Protein AF-X0UMU0-F1 (afdb_monomer_lite)

Structure (mmCIF, N/CA/C/O backbone):
data_AF-X0UMU0-F1
#
_entry.id   AF-X0UMU0-F1
#
loop_
_atom_site.group_PDB
_atom_site.id
_atom_site.type_symbol
_atom_site.label_atom_id
_atom_site.label_alt_id
_atom_site.label_comp_id
_atom_site.label_asym_id
_atom_site.label_entity_id
_atom_site.label_seq_id
_atom_site.pdbx_PDB_ins_code
_atom_site.Cartn_x
_atom_site.Cartn_y
_atom_site.Cartn_z
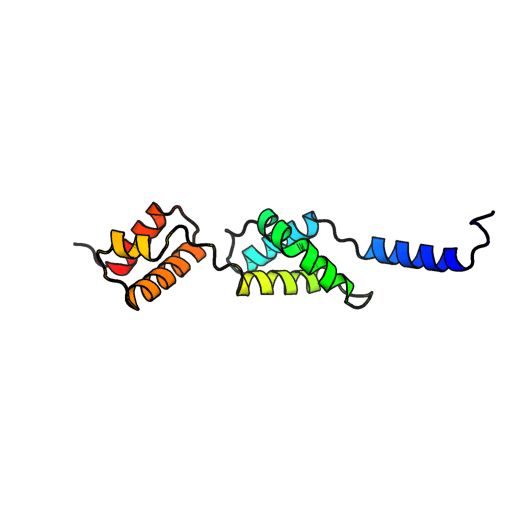_atom_site.occupancy
_atom_site.B_iso_or_equiv
_atom_site.auth_seq_id
_atom_site.auth_comp_id
_atom_site.auth_asym_id
_atom_site.auth_atom_id
_atom_site.pdbx_PDB_model_num
ATOM 1 N N . ARG A 1 1 ? 17.663 18.089 -47.324 1.00 43.50 1 ARG A N 1
ATOM 2 C CA . ARG A 1 1 ? 17.592 17.790 -45.873 1.00 43.50 1 ARG A CA 1
ATOM 3 C C . ARG A 1 1 ? 17.322 16.300 -45.750 1.00 43.50 1 ARG A C 1
ATOM 5 O O . ARG A 1 1 ? 16.166 15.915 -45.828 1.00 43.50 1 ARG A O 1
ATOM 12 N N . SER A 1 2 ? 18.374 15.483 -45.716 1.00 48.84 2 SER A N 1
ATOM 13 C CA . SER A 1 2 ? 18.225 14.033 -45.584 1.00 48.84 2 SER A CA 1
ATOM 14 C C . SER A 1 2 ? 18.553 13.650 -44.147 1.00 48.8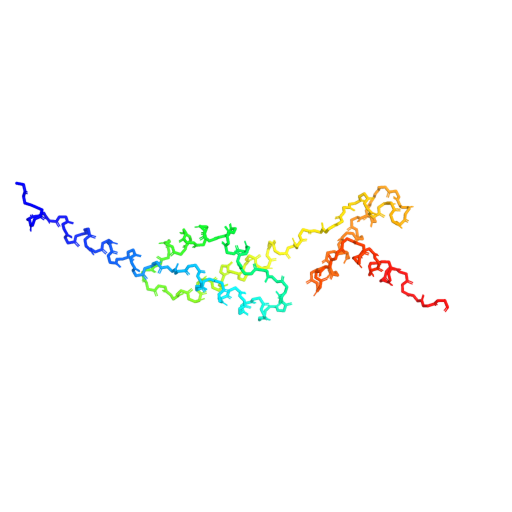4 2 SER A C 1
ATOM 16 O O . SER A 1 2 ? 19.657 13.914 -43.686 1.00 48.84 2 SER A O 1
ATOM 18 N N . ILE A 1 3 ? 17.578 13.068 -43.451 1.00 52.53 3 ILE A N 1
ATOM 19 C CA . ILE A 1 3 ? 17.726 12.490 -42.104 1.00 52.53 3 ILE A CA 1
ATOM 20 C C . ILE A 1 3 ? 18.598 11.209 -42.172 1.00 52.53 3 ILE A C 1
ATOM 22 O O . ILE A 1 3 ? 19.007 10.656 -41.158 1.00 52.53 3 ILE A O 1
ATOM 26 N N . GLU A 1 4 ? 18.924 10.735 -43.380 1.00 53.44 4 GLU A N 1
ATOM 27 C CA . GLU A 1 4 ? 19.674 9.497 -43.612 1.00 53.44 4 GLU A CA 1
ATOM 28 C C . GLU A 1 4 ? 21.182 9.601 -43.341 1.00 53.44 4 GLU A C 1
ATOM 30 O O . GLU A 1 4 ? 21.813 8.562 -43.172 1.00 53.44 4 GLU A O 1
ATOM 35 N N . GLN A 1 5 ? 21.751 10.813 -43.280 1.00 54.09 5 GLN A N 1
ATOM 36 C CA . GLN A 1 5 ? 23.195 11.055 -43.093 1.00 54.09 5 GLN A CA 1
ATOM 37 C C . GLN A 1 5 ? 23.557 11.646 -41.720 1.00 54.09 5 GLN A C 1
ATOM 39 O O . GLN A 1 5 ? 24.677 12.108 -41.524 1.00 54.09 5 GLN A O 1
ATOM 44 N N . ASP A 1 6 ? 22.616 11.672 -40.779 1.00 58.72 6 ASP A N 1
ATOM 45 C CA . ASP A 1 6 ? 22.841 12.266 -39.464 1.00 58.72 6 ASP A CA 1
ATOM 46 C C . ASP A 1 6 ? 23.599 11.274 -38.561 1.00 58.72 6 ASP A C 1
ATOM 48 O O . ASP A 1 6 ? 23.077 10.195 -38.269 1.00 58.72 6 ASP A O 1
ATOM 52 N N . GLU A 1 7 ? 24.818 11.614 -38.116 1.00 58.88 7 GLU A N 1
ATOM 53 C CA . GLU A 1 7 ? 25.599 10.827 -37.133 1.00 58.88 7 GLU A CA 1
ATOM 54 C C . GLU A 1 7 ? 24.786 10.555 -35.854 1.00 58.88 7 GLU A C 1
ATOM 56 O O . GLU A 1 7 ? 24.933 9.513 -35.211 1.00 58.88 7 GLU A O 1
ATOM 61 N N . SER A 1 8 ? 23.828 11.434 -35.553 1.00 64.94 8 SER A N 1
ATOM 62 C CA . SER A 1 8 ? 22.903 11.307 -34.430 1.00 64.94 8 SER A CA 1
ATOM 63 C C . SER A 1 8 ? 21.861 10.199 -34.632 1.00 64.94 8 SER A C 1
ATOM 65 O O . SER A 1 8 ? 21.228 9.781 -33.668 1.00 64.94 8 SER A O 1
ATOM 67 N N . ARG A 1 9 ? 21.648 9.680 -35.854 1.00 69.00 9 ARG A N 1
ATOM 68 C CA . ARG A 1 9 ? 20.652 8.624 -36.130 1.00 69.00 9 ARG A CA 1
ATOM 69 C C . ARG A 1 9 ? 20.948 7.362 -35.334 1.00 69.00 9 ARG A C 1
ATOM 71 O O . ARG A 1 9 ? 20.033 6.760 -34.778 1.00 69.00 9 ARG A O 1
ATOM 78 N N . GLU A 1 10 ? 22.207 6.940 -35.284 1.00 74.12 10 GLU A N 1
ATOM 79 C CA . GLU A 1 10 ? 22.586 5.736 -34.544 1.00 74.12 10 GLU A CA 1
ATOM 80 C C . GLU A 1 10 ? 22.459 5.923 -33.033 1.00 74.12 10 GLU A C 1
ATOM 82 O O . GLU A 1 10 ? 22.150 4.969 -32.316 1.00 74.12 10 GLU A O 1
ATOM 87 N N . GLU A 1 11 ? 22.694 7.138 -32.547 1.00 73.88 11 GLU A N 1
ATOM 88 C CA . GLU A 1 11 ? 22.547 7.509 -31.142 1.00 73.88 11 GLU A CA 1
ATOM 89 C C . GLU A 1 11 ? 21.069 7.575 -30.742 1.00 73.88 11 GLU A C 1
ATOM 91 O O . GLU A 1 11 ? 20.655 6.863 -29.830 1.00 73.88 11 GLU A O 1
ATOM 96 N N . ILE A 1 12 ? 20.237 8.254 -31.534 1.00 73.81 12 ILE A N 1
ATOM 97 C CA . ILE A 1 12 ? 18.776 8.268 -31.397 1.00 73.81 12 ILE A CA 1
ATOM 98 C C . ILE A 1 12 ? 18.243 6.829 -31.448 1.00 73.81 12 ILE A C 1
ATOM 100 O O . ILE A 1 12 ? 17.574 6.372 -30.527 1.00 73.81 12 ILE A O 1
ATOM 104 N N . CYS A 1 13 ? 18.584 6.033 -32.463 1.00 75.62 13 CYS A N 1
ATOM 105 C CA . CYS A 1 13 ? 18.128 4.643 -32.537 1.00 75.62 13 CYS A CA 1
ATOM 106 C C . CYS A 1 13 ? 18.613 3.779 -31.358 1.00 75.62 13 CYS A C 1
ATOM 108 O O . CYS A 1 13 ? 17.956 2.783 -31.040 1.00 75.62 13 CYS A O 1
ATOM 110 N N . ARG A 1 14 ? 19.753 4.096 -30.729 1.00 73.88 14 ARG A N 1
ATOM 111 C CA . ARG A 1 14 ? 20.214 3.434 -29.498 1.00 73.88 14 ARG A CA 1
ATOM 112 C C . ARG A 1 14 ? 19.380 3.861 -28.295 1.00 73.88 14 ARG A C 1
ATOM 114 O O . ARG A 1 14 ? 18.895 2.983 -27.589 1.00 73.88 14 ARG A O 1
ATOM 121 N N . GLU A 1 15 ? 19.135 5.154 -28.113 1.00 74.56 15 GLU A N 1
ATOM 122 C CA . GLU A 1 15 ? 18.273 5.678 -27.047 1.00 74.56 15 GLU A CA 1
ATOM 123 C C . GLU A 1 15 ? 16.842 5.136 -27.135 1.00 74.56 15 GLU A C 1
ATOM 125 O O . GLU A 1 15 ? 16.272 4.706 -26.135 1.00 74.56 15 GLU A O 1
ATOM 130 N N . TRP A 1 16 ? 16.262 5.087 -28.335 1.00 75.69 16 TRP A N 1
ATOM 131 C CA . TRP A 1 16 ? 14.916 4.550 -28.542 1.00 75.69 16 TRP A CA 1
ATOM 132 C C . TRP A 1 16 ? 14.843 3.054 -28.231 1.00 75.69 16 TRP A C 1
ATOM 134 O O . TRP A 1 16 ? 13.937 2.623 -27.521 1.00 75.69 16 TRP A O 1
ATOM 144 N N . ARG A 1 17 ? 15.821 2.258 -28.687 1.00 73.69 17 ARG A N 1
ATOM 145 C CA . ARG A 1 17 ? 15.910 0.829 -28.328 1.00 73.69 17 ARG A CA 1
ATOM 146 C C . ARG A 1 17 ? 16.081 0.633 -26.825 1.00 73.69 17 ARG A C 1
ATOM 148 O O . ARG A 1 17 ? 15.484 -0.276 -26.256 1.00 73.69 17 ARG A O 1
ATOM 155 N N . PHE A 1 18 ? 16.866 1.494 -26.189 1.00 73.06 18 PHE A N 1
ATOM 156 C CA . PHE A 1 18 ? 17.088 1.475 -24.751 1.00 73.06 18 PHE A CA 1
ATOM 157 C C . PHE A 1 18 ? 15.807 1.776 -23.965 1.00 73.06 18 PHE A C 1
ATOM 159 O O . PHE A 1 18 ? 15.484 1.048 -23.030 1.00 73.06 18 PHE A O 1
ATOM 166 N N . ARG A 1 19 ? 15.034 2.783 -24.391 1.00 70.00 19 ARG A N 1
ATOM 167 C CA . ARG A 1 19 ? 13.733 3.129 -23.798 1.00 70.00 19 ARG A CA 1
ATOM 168 C C . ARG A 1 19 ? 12.701 2.022 -23.984 1.00 70.00 19 ARG A C 1
ATOM 170 O O . ARG A 1 19 ? 12.037 1.655 -23.026 1.00 70.00 19 ARG A O 1
ATOM 177 N N . VAL A 1 20 ? 12.603 1.446 -25.184 1.00 71.19 20 VAL A N 1
ATOM 178 C CA . VAL A 1 20 ? 11.670 0.338 -25.458 1.00 71.19 20 VAL A CA 1
ATOM 179 C C . VAL A 1 20 ? 12.005 -0.891 -24.612 1.00 71.19 20 VAL A C 1
ATOM 181 O O . VAL A 1 20 ? 11.100 -1.512 -24.072 1.00 71.19 20 VAL A O 1
ATOM 184 N N . LYS A 1 21 ? 13.293 -1.213 -24.430 1.00 73.81 21 LYS A N 1
ATOM 185 C CA . LYS A 1 21 ? 13.725 -2.345 -23.590 1.00 73.81 21 LYS A CA 1
ATOM 186 C C . LYS A 1 21 ? 13.369 -2.166 -22.105 1.00 73.81 21 LYS A C 1
ATOM 188 O O . LYS A 1 21 ? 13.266 -3.151 -21.386 1.00 73.81 21 LYS A O 1
ATOM 193 N N . ARG A 1 22 ? 13.224 -0.922 -21.644 1.00 76.44 22 ARG A N 1
ATOM 194 C CA . ARG A 1 22 ? 12.966 -0.566 -20.237 1.00 76.44 22 ARG A CA 1
ATOM 195 C C . ARG A 1 22 ? 11.527 -0.169 -19.952 1.00 76.44 22 ARG A C 1
ATOM 197 O O . ARG A 1 22 ? 11.195 0.123 -18.808 1.00 76.44 22 ARG A O 1
ATOM 204 N N . TYR A 1 23 ? 10.686 -0.153 -20.979 1.00 80.75 23 TYR A N 1
ATOM 205 C CA . TYR A 1 23 ? 9.268 0.058 -20.796 1.00 80.75 23 TYR A CA 1
ATOM 206 C C . TYR A 1 23 ? 8.648 -1.199 -20.193 1.00 80.75 23 TYR A C 1
ATOM 208 O O . TYR A 1 23 ? 8.563 -2.235 -20.854 1.00 80.75 23 TYR A O 1
ATOM 216 N N . HIS A 1 24 ? 8.188 -1.078 -18.953 1.00 84.69 24 HIS A N 1
ATOM 217 C CA . HIS A 1 24 ? 7.434 -2.126 -18.280 1.00 84.69 24 HIS A CA 1
ATOM 218 C C . HIS A 1 24 ? 5.956 -1.768 -18.310 1.00 84.69 24 HIS A C 1
ATOM 220 O O . HIS A 1 24 ? 5.584 -0.675 -17.869 1.00 84.69 24 HIS A O 1
ATOM 226 N N . PRO A 1 25 ? 5.102 -2.636 -18.869 1.00 85.75 25 PRO A N 1
ATOM 227 C CA . PRO A 1 25 ? 3.701 -2.311 -19.010 1.00 85.75 25 PRO A CA 1
ATOM 228 C C . PRO A 1 25 ? 3.006 -2.307 -17.636 1.00 85.75 25 PRO A C 1
ATOM 230 O O . PRO A 1 25 ? 3.353 -3.107 -16.767 1.00 85.75 25 PRO A O 1
ATOM 233 N N . PRO A 1 26 ? 1.970 -1.469 -17.440 1.00 87.81 26 PRO A N 1
ATOM 234 C CA . PRO A 1 26 ? 1.260 -1.359 -16.164 1.00 87.81 26 PRO A CA 1
ATOM 235 C C . PRO A 1 26 ? 0.753 -2.689 -15.584 1.00 87.81 26 PRO A C 1
ATOM 237 O O . PRO A 1 26 ? 0.793 -2.862 -14.371 1.00 87.81 26 PRO A O 1
ATOM 240 N N . HIS A 1 27 ? 0.319 -3.630 -16.430 1.00 90.38 27 HIS A N 1
ATOM 241 C CA . HIS A 1 27 ? -0.178 -4.936 -15.978 1.00 90.38 27 HIS A CA 1
ATOM 242 C C . HIS A 1 27 ? 0.914 -5.798 -15.334 1.00 90.38 27 HIS A C 1
ATOM 244 O O . HIS A 1 27 ? 0.628 -6.511 -14.384 1.00 90.38 27 HIS A O 1
ATOM 250 N N . ALA A 1 28 ? 2.172 -5.673 -15.774 1.00 90.75 28 ALA A N 1
ATOM 251 C CA . ALA A 1 28 ? 3.278 -6.420 -15.180 1.00 90.75 28 ALA A CA 1
ATOM 252 C C . ALA A 1 28 ? 3.532 -5.995 -13.725 1.00 90.75 28 ALA A C 1
ATOM 254 O O . ALA A 1 28 ? 3.943 -6.808 -12.905 1.00 90.75 28 ALA A O 1
ATOM 255 N N . PHE A 1 29 ? 3.250 -4.732 -13.383 1.00 93.12 29 PHE A N 1
ATOM 256 C CA . PHE A 1 29 ? 3.242 -4.301 -11.987 1.00 93.12 29 PHE A CA 1
ATOM 257 C C . PHE A 1 29 ? 2.038 -4.851 -11.226 1.00 93.12 29 PHE A C 1
ATOM 259 O O . PHE A 1 29 ? 2.208 -5.235 -10.079 1.00 93.12 29 PHE A O 1
ATOM 266 N N . ASP A 1 30 ? 0.841 -4.882 -11.821 1.00 93.38 30 ASP A N 1
ATOM 267 C CA . ASP A 1 30 ? -0.356 -5.398 -11.140 1.00 93.38 30 ASP A CA 1
ATOM 268 C C . ASP A 1 30 ? -0.180 -6.869 -10.737 1.00 93.38 30 ASP A C 1
ATOM 270 O O . ASP A 1 30 ? -0.453 -7.220 -9.588 1.00 93.38 30 ASP A O 1
ATOM 274 N N . ASP A 1 31 ? 0.338 -7.691 -11.656 1.00 94.06 31 ASP A N 1
ATOM 275 C CA . ASP A 1 31 ? 0.628 -9.108 -11.418 1.00 94.06 31 ASP A CA 1
ATOM 276 C C . ASP A 1 31 ? 1.641 -9.271 -10.272 1.00 94.06 31 ASP A C 1
ATOM 278 O O . ASP A 1 31 ? 1.395 -10.007 -9.314 1.00 94.06 31 ASP A O 1
ATOM 282 N N . LEU A 1 32 ? 2.738 -8.503 -10.311 1.00 95.31 32 LEU A N 1
ATOM 283 C CA . LEU A 1 32 ? 3.776 -8.552 -9.281 1.00 95.31 32 LEU A CA 1
ATOM 284 C C . LEU A 1 32 ? 3.276 -8.037 -7.922 1.00 95.31 32 LEU A C 1
ATOM 286 O O . LEU A 1 32 ? 3.663 -8.558 -6.881 1.00 95.31 32 LEU A O 1
ATOM 290 N N . ILE A 1 33 ? 2.416 -7.013 -7.899 1.00 93.69 33 ILE A N 1
ATOM 291 C CA . ILE A 1 33 ? 1.820 -6.508 -6.656 1.00 93.69 33 ILE A CA 1
ATOM 292 C C . ILE A 1 33 ? 0.926 -7.571 -6.031 1.00 93.69 33 ILE A C 1
ATOM 294 O O . ILE A 1 33 ? 0.996 -7.750 -4.819 1.00 93.69 33 ILE A O 1
ATOM 298 N N . ALA A 1 34 ? 0.103 -8.259 -6.825 1.00 92.19 34 ALA A N 1
ATOM 299 C CA . ALA A 1 34 ? -0.760 -9.320 -6.322 1.00 92.19 34 ALA A CA 1
ATOM 300 C C . ALA A 1 34 ? 0.064 -10.470 -5.723 1.00 92.19 34 ALA A C 1
ATOM 302 O O . ALA A 1 34 ? -0.202 -10.883 -4.597 1.00 92.19 34 ALA A O 1
ATOM 303 N N . GLU A 1 35 ? 1.107 -10.920 -6.427 1.00 94.62 35 GLU A N 1
ATOM 304 C CA . GLU A 1 35 ? 2.019 -11.966 -5.950 1.00 94.62 35 GLU A CA 1
ATOM 305 C C . GLU A 1 35 ? 2.701 -11.568 -4.636 1.00 94.62 35 GLU A C 1
ATOM 307 O O . GLU A 1 35 ? 2.606 -12.282 -3.639 1.00 94.62 35 GLU A O 1
ATOM 312 N N . VAL A 1 36 ? 3.325 -10.387 -4.595 1.00 93.94 36 VAL A N 1
ATOM 313 C CA . VAL A 1 36 ? 4.026 -9.904 -3.398 1.00 93.94 36 VAL A CA 1
ATOM 314 C C . VAL A 1 36 ? 3.052 -9.670 -2.242 1.00 93.94 36 VAL A C 1
ATOM 316 O O . VAL A 1 36 ? 3.374 -9.957 -1.091 1.00 93.94 36 VAL A O 1
ATOM 319 N N . ALA A 1 37 ? 1.847 -9.169 -2.518 1.00 88.62 37 ALA A N 1
ATOM 320 C CA . ALA A 1 37 ? 0.819 -9.005 -1.501 1.00 88.62 37 ALA A CA 1
ATOM 321 C C . ALA A 1 37 ? 0.420 -10.356 -0.894 1.00 88.62 37 ALA A C 1
ATOM 323 O O . ALA A 1 37 ? 0.349 -10.458 0.329 1.00 88.62 37 ALA A O 1
ATOM 324 N N . THR A 1 38 ? 0.227 -11.397 -1.707 1.00 89.25 38 THR A N 1
ATOM 325 C CA . THR A 1 38 ? -0.031 -12.761 -1.222 1.00 89.25 38 THR A CA 1
ATOM 326 C C . THR A 1 38 ? 1.149 -13.313 -0.420 1.00 89.25 38 THR A C 1
ATOM 328 O O . THR A 1 38 ? 0.941 -13.775 0.702 1.00 89.25 38 THR A O 1
ATOM 331 N N . ASP A 1 39 ? 2.382 -13.189 -0.922 1.00 90.25 39 ASP A N 1
ATOM 332 C CA . ASP A 1 39 ? 3.602 -13.627 -0.223 1.00 90.25 39 ASP A CA 1
ATOM 333 C C . ASP A 1 39 ? 3.746 -12.968 1.162 1.00 90.25 39 ASP A C 1
ATOM 335 O O . ASP A 1 39 ? 4.232 -13.580 2.115 1.00 90.25 39 ASP A O 1
ATOM 339 N N . MET A 1 40 ? 3.300 -11.715 1.287 1.00 86.56 40 MET A N 1
ATOM 340 C CA . MET A 1 40 ? 3.335 -10.931 2.523 1.00 86.56 40 MET A CA 1
ATOM 341 C C . MET A 1 40 ? 2.065 -11.060 3.385 1.00 86.56 40 MET A C 1
ATOM 343 O O . MET A 1 40 ? 1.953 -10.364 4.397 1.00 86.56 40 MET A O 1
ATOM 347 N N . GLY A 1 41 ? 1.099 -11.904 3.006 1.00 79.88 41 GLY A N 1
ATOM 348 C CA . GLY A 1 41 ? -0.162 -12.087 3.737 1.00 79.88 41 GLY A CA 1
ATOM 349 C C . GLY A 1 41 ? -1.107 -10.876 3.699 1.00 79.88 41 GLY A C 1
ATOM 350 O O . GLY A 1 41 ? -1.914 -10.688 4.605 1.00 79.88 41 GLY A O 1
ATOM 351 N N . ARG A 1 42 ? -1.006 -10.029 2.670 1.00 79.81 42 ARG A N 1
ATOM 352 C CA . ARG A 1 42 ? -1.779 -8.791 2.459 1.00 79.81 42 ARG A CA 1
ATOM 353 C C . ARG A 1 42 ? -2.746 -8.903 1.272 1.00 79.81 42 ARG A C 1
ATOM 355 O O . ARG A 1 42 ? -2.828 -8.004 0.442 1.00 79.81 42 ARG A O 1
ATOM 362 N N . GLU A 1 43 ? -3.520 -9.984 1.204 1.00 76.94 43 GLU A N 1
ATOM 363 C CA . GLU A 1 43 ? -4.432 -10.292 0.079 1.00 76.94 43 GLU A CA 1
ATOM 364 C C . GLU A 1 43 ? -5.507 -9.220 -0.199 1.00 76.94 43 GLU A C 1
ATOM 366 O O . GLU A 1 43 ? -6.133 -9.209 -1.254 1.00 76.94 43 GLU A O 1
ATOM 371 N N . HIS A 1 44 ? -5.733 -8.304 0.741 1.00 74.94 44 HIS A N 1
ATOM 372 C CA . HIS A 1 44 ? -6.707 -7.222 0.624 1.00 74.94 44 HIS A CA 1
ATOM 373 C C . HIS A 1 44 ? -6.184 -5.982 -0.125 1.00 74.94 44 HIS A C 1
ATOM 375 O O . HIS A 1 44 ? -6.917 -5.003 -0.288 1.00 74.94 44 HIS A O 1
ATOM 381 N N . VAL A 1 45 ? -4.910 -5.970 -0.523 1.00 82.12 45 VAL A N 1
ATOM 382 C CA . VAL A 1 45 ? -4.320 -4.864 -1.283 1.00 82.12 45 VAL A CA 1
ATOM 383 C C . VAL A 1 45 ? -4.914 -4.836 -2.684 1.00 82.12 45 VAL A C 1
ATOM 385 O O . VAL A 1 45 ? -4.896 -5.836 -3.388 1.00 82.12 45 VAL A O 1
ATOM 388 N N . ASP A 1 46 ? -5.391 -3.665 -3.108 1.00 83.38 46 ASP A N 1
ATOM 389 C CA . ASP A 1 46 ? -5.819 -3.413 -4.486 1.00 83.38 46 ASP A CA 1
ATOM 390 C C . ASP A 1 46 ? -4.588 -3.099 -5.364 1.00 83.38 46 ASP A C 1
ATOM 392 O O . ASP A 1 46 ? -4.010 -2.006 -5.223 1.00 83.38 46 ASP A O 1
ATOM 396 N N . PRO A 1 47 ? -4.180 -4.009 -6.277 1.00 89.25 47 PRO A N 1
ATOM 397 C CA . PRO A 1 47 ? -2.990 -3.825 -7.105 1.00 89.25 47 PRO A CA 1
ATOM 398 C C . PRO A 1 47 ? -3.090 -2.601 -8.011 1.00 89.25 47 PRO A C 1
ATOM 400 O O . PRO A 1 47 ? -2.146 -1.817 -8.113 1.00 89.25 47 PRO A O 1
ATOM 403 N N . VAL A 1 48 ? -4.271 -2.371 -8.590 1.00 88.31 48 VAL A N 1
ATOM 404 C CA . VAL A 1 48 ? -4.523 -1.282 -9.538 1.00 88.31 48 VAL A CA 1
ATOM 405 C C . VAL A 1 48 ? -4.408 0.061 -8.835 1.00 88.31 48 VAL A C 1
ATOM 407 O O . VAL A 1 48 ? -3.793 0.999 -9.361 1.00 88.31 48 VAL A O 1
ATOM 410 N N . ARG A 1 49 ? -4.979 0.174 -7.632 1.00 85.19 49 ARG A N 1
ATOM 411 C CA . ARG A 1 49 ? -4.896 1.397 -6.827 1.00 85.19 49 ARG A CA 1
ATOM 412 C C . ARG A 1 49 ? -3.464 1.670 -6.378 1.00 85.19 49 ARG A C 1
ATOM 414 O O . ARG A 1 49 ? -3.022 2.819 -6.458 1.00 85.19 49 ARG A O 1
ATOM 421 N N . LEU A 1 50 ? -2.738 0.640 -5.938 1.00 88.88 50 LEU A N 1
ATOM 422 C CA . LEU A 1 50 ? -1.345 0.775 -5.517 1.00 88.88 50 LEU A CA 1
ATOM 423 C C . LEU A 1 50 ? -0.456 1.194 -6.694 1.00 88.88 50 LEU A C 1
ATOM 425 O O . LEU A 1 50 ? 0.246 2.203 -6.607 1.00 88.88 50 LEU A O 1
ATOM 429 N N . ARG A 1 51 ? -0.570 0.505 -7.834 1.00 92.75 51 ARG A N 1
ATOM 430 C CA . ARG A 1 51 ? 0.114 0.863 -9.077 1.00 92.75 51 ARG A CA 1
ATOM 431 C C . ARG A 1 51 ? -0.194 2.303 -9.467 1.00 92.75 51 ARG A C 1
ATOM 433 O O . ARG A 1 51 ? 0.724 3.080 -9.680 1.00 92.75 51 ARG A O 1
ATOM 440 N N . THR A 1 52 ? -1.462 2.704 -9.517 1.00 88.81 52 THR A N 1
ATOM 441 C CA . THR A 1 52 ? -1.844 4.074 -9.916 1.00 88.81 52 THR A CA 1
ATOM 442 C C . THR A 1 52 ? -1.168 5.144 -9.051 1.00 88.81 52 THR A C 1
ATOM 444 O O . THR A 1 52 ? -0.802 6.201 -9.556 1.00 88.81 52 THR A O 1
ATOM 447 N N . ARG A 1 53 ? -0.946 4.859 -7.763 1.00 88.50 53 ARG A N 1
ATOM 448 C CA . ARG A 1 53 ? -0.291 5.777 -6.824 1.00 88.50 53 ARG A CA 1
ATOM 449 C C . ARG A 1 53 ? 1.234 5.829 -6.970 1.00 88.50 53 ARG A C 1
ATOM 451 O O . ARG A 1 53 ? 1.809 6.897 -6.783 1.00 88.50 53 ARG A O 1
ATOM 458 N N . PHE A 1 54 ? 1.890 4.705 -7.265 1.00 91.06 54 PHE A N 1
ATOM 459 C CA . PHE A 1 54 ? 3.357 4.602 -7.206 1.00 91.06 54 PHE A CA 1
ATOM 460 C C . PHE A 1 54 ? 4.049 4.350 -8.549 1.00 91.06 54 PHE A C 1
ATOM 462 O O . PHE A 1 54 ? 5.270 4.466 -8.616 1.00 91.06 54 PHE A O 1
ATOM 469 N N . HIS A 1 55 ? 3.308 4.071 -9.622 1.00 90.56 55 HIS A N 1
ATOM 470 C CA . HIS A 1 55 ? 3.854 3.682 -10.925 1.00 90.56 55 HIS A CA 1
ATOM 471 C C . HIS A 1 55 ? 4.871 4.678 -11.474 1.00 90.56 55 HIS A C 1
ATOM 473 O O . HIS A 1 55 ? 5.946 4.277 -11.910 1.00 90.56 55 HIS A O 1
ATOM 479 N N . GLU A 1 56 ? 4.565 5.977 -11.436 1.00 89.75 56 GLU A N 1
ATOM 480 C CA . GLU A 1 56 ? 5.489 7.008 -11.918 1.00 89.75 56 GLU A CA 1
ATOM 481 C C . GLU A 1 56 ? 6.794 7.009 -11.110 1.00 89.75 56 GLU A C 1
ATOM 483 O O . GLU A 1 56 ? 7.885 6.996 -11.678 1.00 89.75 56 GLU A O 1
ATOM 488 N N . LYS A 1 57 ? 6.687 6.934 -9.780 1.00 90.88 57 LYS A N 1
ATOM 489 C CA . LYS A 1 57 ? 7.838 6.898 -8.873 1.00 90.88 57 LYS A CA 1
ATOM 490 C C . LYS A 1 57 ? 8.689 5.646 -9.087 1.00 90.88 57 LYS A C 1
ATOM 492 O O . LYS A 1 57 ? 9.911 5.748 -9.127 1.00 90.88 57 LYS A O 1
ATOM 497 N N . TRP A 1 58 ? 8.066 4.478 -9.231 1.00 93.25 58 TRP A N 1
ATOM 498 C CA . TRP A 1 58 ? 8.781 3.231 -9.501 1.00 93.25 58 TRP A CA 1
ATOM 499 C C . TRP A 1 58 ? 9.441 3.245 -10.877 1.00 93.25 58 TRP A C 1
ATOM 501 O O . TRP A 1 58 ? 10.604 2.873 -10.980 1.00 93.25 58 TRP A O 1
ATOM 511 N N . SER A 1 59 ? 8.757 3.754 -11.905 1.00 89.69 59 SER A N 1
ATOM 512 C CA . SER A 1 59 ? 9.322 3.896 -13.254 1.00 89.69 59 SER A CA 1
ATOM 513 C C . SER A 1 59 ? 10.583 4.763 -13.232 1.00 89.69 59 SER A C 1
ATOM 515 O O . SER A 1 59 ? 11.631 4.343 -13.713 1.00 89.69 59 SER A O 1
ATOM 517 N N . GLN A 1 60 ? 10.522 5.922 -12.566 1.00 89.94 60 GLN A N 1
ATOM 518 C CA . GLN A 1 60 ? 11.682 6.802 -12.399 1.00 89.94 60 GLN A CA 1
ATOM 519 C C . GLN A 1 60 ? 12.825 6.122 -11.635 1.00 89.94 60 GLN A C 1
ATOM 521 O O . GLN A 1 60 ? 13.987 6.295 -11.986 1.00 89.94 60 GLN A O 1
ATOM 526 N N . GLN A 1 61 ? 12.522 5.341 -10.595 1.00 90.50 61 GLN A N 1
ATOM 527 C CA . GLN A 1 61 ? 13.545 4.622 -9.832 1.00 90.50 61 GLN A CA 1
ATOM 528 C C . GLN A 1 61 ? 14.219 3.532 -10.669 1.00 90.50 61 GLN A C 1
ATOM 530 O O . GLN A 1 61 ? 15.447 3.454 -10.684 1.00 90.50 61 GLN A O 1
ATOM 535 N N . LEU A 1 62 ? 13.443 2.742 -11.412 1.00 90.19 62 LEU A N 1
ATOM 536 C CA . LEU A 1 62 ? 13.957 1.698 -12.299 1.00 90.19 62 LEU A CA 1
ATOM 537 C C . LEU A 1 62 ? 14.806 2.277 -13.443 1.00 90.19 62 LEU A C 1
ATOM 539 O O . LEU A 1 62 ? 15.815 1.681 -13.823 1.00 90.19 62 LEU A O 1
ATOM 543 N N . ASP A 1 63 ? 14.468 3.468 -13.942 1.00 86.88 63 ASP A N 1
ATOM 544 C CA . ASP A 1 63 ? 15.252 4.159 -14.972 1.00 86.88 63 ASP A CA 1
ATOM 545 C C . ASP A 1 63 ? 16.675 4.514 -14.511 1.00 86.88 63 ASP A C 1
ATOM 547 O O . ASP A 1 63 ? 17.605 4.514 -15.327 1.00 86.88 63 ASP A O 1
ATOM 551 N N . THR A 1 64 ? 16.874 4.754 -13.208 1.00 87.56 64 THR A N 1
ATOM 552 C CA . THR A 1 64 ? 18.201 5.053 -12.633 1.00 87.56 64 THR A CA 1
ATOM 553 C C . THR A 1 64 ? 19.108 3.834 -12.473 1.00 87.56 64 THR A C 1
ATOM 555 O O . THR A 1 64 ? 20.310 3.987 -12.242 1.00 87.56 64 THR A O 1
ATOM 558 N N . LEU A 1 65 ? 18.565 2.620 -12.593 1.00 86.56 65 LEU A N 1
ATOM 559 C CA . LEU A 1 65 ? 19.335 1.388 -12.440 1.00 86.56 65 LEU A CA 1
ATOM 560 C C . LEU A 1 65 ? 20.222 1.119 -13.659 1.00 86.56 65 LEU A C 1
ATOM 562 O O . LEU A 1 65 ? 20.096 1.742 -14.718 1.00 86.56 65 LEU A O 1
ATOM 566 N N . ARG A 1 66 ? 21.140 0.157 -13.528 1.00 82.25 66 ARG A N 1
ATOM 567 C CA . ARG A 1 66 ? 22.032 -0.246 -14.625 1.00 82.25 66 ARG A CA 1
ATOM 568 C C . ARG A 1 66 ? 21.266 -0.963 -15.750 1.00 82.25 66 ARG A C 1
ATOM 570 O O . ARG A 1 66 ? 20.234 -1.566 -15.480 1.00 82.25 66 ARG A O 1
ATOM 577 N N . PRO A 1 67 ? 21.706 -0.890 -17.021 1.00 74.94 67 PRO A N 1
ATOM 578 C CA . PRO A 1 67 ? 20.990 -1.435 -18.194 1.00 74.94 67 PRO A CA 1
ATOM 579 C C . PRO A 1 67 ? 20.598 -2.915 -18.143 1.00 74.94 67 PRO A C 1
ATOM 581 O O . PRO A 1 67 ? 19.766 -3.359 -18.935 1.00 74.94 67 PRO A O 1
ATOM 584 N N . ASP A 1 68 ? 21.240 -3.665 -17.264 1.00 82.62 68 ASP A N 1
ATOM 585 C CA . ASP A 1 68 ? 21.157 -5.105 -17.075 1.00 82.62 68 ASP A CA 1
ATOM 586 C C . ASP A 1 68 ? 20.302 -5.514 -15.868 1.00 82.62 68 ASP A C 1
ATOM 588 O O . ASP A 1 68 ? 20.318 -6.683 -15.500 1.00 82.62 68 ASP A O 1
ATOM 592 N N . TYR A 1 69 ? 19.554 -4.588 -15.255 1.00 86.19 69 TYR A N 1
ATOM 593 C CA . TYR A 1 69 ? 18.683 -4.943 -14.136 1.00 86.19 69 TYR A CA 1
ATOM 594 C C . TYR A 1 69 ? 17.572 -5.921 -14.553 1.00 86.19 69 TYR A C 1
ATOM 596 O O . TYR A 1 69 ? 17.010 -5.830 -15.648 1.00 86.19 69 TYR A O 1
ATOM 604 N N . GLU A 1 70 ? 17.226 -6.824 -13.638 1.00 88.81 70 GLU A N 1
ATOM 605 C CA . GLU A 1 70 ? 16.096 -7.740 -13.773 1.00 88.81 70 GLU A CA 1
ATOM 606 C C . GLU A 1 70 ? 14.840 -7.082 -13.198 1.00 88.81 70 GLU A C 1
ATOM 608 O O . GLU A 1 70 ? 14.789 -6.739 -12.015 1.00 88.81 70 GLU A O 1
ATOM 613 N N . PHE A 1 71 ? 13.834 -6.865 -14.049 1.00 90.38 71 PHE A N 1
ATOM 614 C CA . PHE A 1 71 ? 12.633 -6.116 -13.681 1.00 90.38 71 PHE A CA 1
ATOM 615 C C . PHE A 1 71 ? 11.907 -6.709 -12.480 1.00 90.38 71 PHE A C 1
ATOM 617 O O . PHE A 1 71 ? 11.644 -5.978 -11.532 1.00 90.38 71 PHE A O 1
ATOM 624 N N . GLU A 1 72 ? 11.633 -8.013 -12.498 1.00 91.75 72 GLU A N 1
ATOM 625 C CA . GLU A 1 72 ? 10.894 -8.692 -11.431 1.00 91.75 72 GLU A CA 1
ATOM 626 C C . GLU A 1 72 ? 11.577 -8.513 -10.072 1.00 91.75 72 GLU A C 1
ATOM 628 O O . GLU A 1 72 ? 10.924 -8.168 -9.091 1.00 91.75 72 GLU A O 1
ATOM 633 N N . ILE A 1 73 ? 12.907 -8.642 -10.024 1.00 93.38 73 ILE A N 1
ATOM 634 C CA . ILE A 1 73 ? 13.689 -8.489 -8.792 1.00 93.38 73 ILE A CA 1
ATOM 635 C C . ILE A 1 73 ? 13.601 -7.057 -8.260 1.00 93.38 73 ILE A C 1
ATOM 637 O O . ILE A 1 73 ? 13.354 -6.838 -7.072 1.00 93.38 73 ILE A O 1
ATOM 641 N N . GLU A 1 74 ? 13.831 -6.064 -9.116 1.00 94.25 74 GLU A N 1
ATOM 642 C CA . GLU A 1 74 ? 13.901 -4.668 -8.679 1.00 94.25 74 GLU A CA 1
ATOM 643 C C . GLU A 1 74 ? 12.515 -4.083 -8.397 1.00 94.25 74 GLU A C 1
ATOM 645 O O . GLU A 1 74 ? 12.332 -3.383 -7.400 1.00 94.25 74 GLU A O 1
ATOM 650 N N . ALA A 1 75 ? 11.512 -4.424 -9.206 1.00 93.75 75 ALA A N 1
ATOM 651 C CA . ALA A 1 75 ? 10.128 -4.041 -8.962 1.00 93.75 75 ALA A CA 1
ATOM 652 C C . ALA A 1 75 ? 9.591 -4.675 -7.669 1.00 93.75 75 ALA A C 1
ATOM 654 O O . ALA A 1 75 ? 8.954 -3.972 -6.881 1.00 93.75 75 ALA A O 1
ATOM 655 N N . ARG A 1 76 ? 9.921 -5.945 -7.384 1.00 95.81 76 ARG A N 1
ATOM 656 C CA . ARG A 1 76 ? 9.533 -6.625 -6.137 1.00 95.81 76 ARG A CA 1
ATOM 657 C C . ARG A 1 76 ? 10.048 -5.873 -4.912 1.00 95.81 76 ARG A C 1
ATOM 659 O O . ARG A 1 76 ? 9.251 -5.541 -4.042 1.00 95.81 76 ARG A O 1
ATOM 666 N N . LYS A 1 77 ? 11.325 -5.469 -4.884 1.00 94.69 77 LYS A N 1
ATOM 667 C CA . LYS A 1 77 ? 11.891 -4.658 -3.780 1.00 94.69 77 LYS A CA 1
ATOM 668 C C . LYS A 1 77 ? 11.125 -3.351 -3.552 1.00 94.69 77 LYS A C 1
ATOM 670 O O . LYS A 1 77 ? 10.930 -2.921 -2.413 1.00 94.69 77 LYS A O 1
ATOM 675 N N . LEU A 1 78 ? 10.726 -2.683 -4.635 1.00 94.25 78 LEU A N 1
ATOM 676 C CA . LEU A 1 78 ? 9.984 -1.424 -4.566 1.00 94.25 78 LEU A CA 1
ATOM 677 C C . LEU A 1 78 ? 8.567 -1.621 -4.023 1.00 94.25 78 LEU A C 1
ATOM 679 O O . LEU A 1 78 ? 8.114 -0.821 -3.199 1.00 94.25 78 LEU A O 1
ATOM 683 N N . ILE A 1 79 ? 7.896 -2.683 -4.464 1.00 93.69 79 ILE A N 1
ATOM 684 C CA . ILE A 1 79 ? 6.551 -3.057 -4.027 1.00 93.69 79 ILE A CA 1
ATOM 685 C C . ILE A 1 79 ? 6.571 -3.496 -2.562 1.00 93.69 79 ILE A C 1
ATOM 687 O O . ILE A 1 79 ? 5.826 -2.930 -1.766 1.00 93.69 79 ILE A O 1
ATOM 691 N N . GLU A 1 80 ? 7.468 -4.406 -2.174 1.00 93.38 80 GLU A N 1
ATOM 692 C CA . GLU A 1 80 ? 7.645 -4.859 -0.787 1.00 93.38 80 GLU A CA 1
ATOM 693 C C . GLU A 1 80 ? 7.861 -3.675 0.155 1.00 93.38 80 GLU A C 1
ATOM 695 O O . GLU A 1 80 ? 7.191 -3.551 1.180 1.00 93.38 80 GLU A O 1
ATOM 700 N N . ARG A 1 81 ? 8.744 -2.739 -0.217 1.00 90.81 81 ARG A N 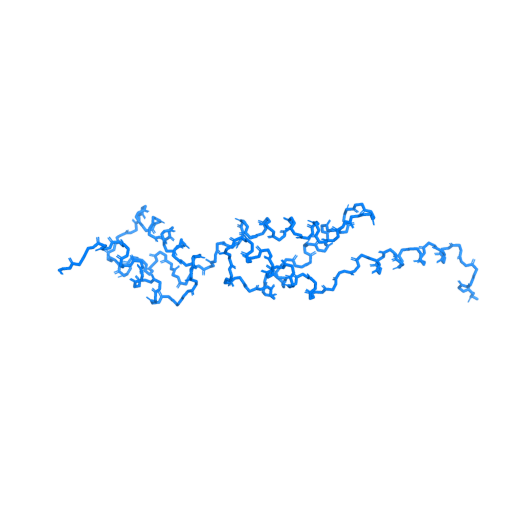1
ATOM 701 C CA . ARG A 1 81 ? 8.974 -1.527 0.573 1.00 90.81 81 ARG A CA 1
ATOM 702 C C . ARG A 1 81 ? 7.689 -0.727 0.769 1.00 90.81 81 ARG A C 1
ATOM 704 O O . ARG A 1 81 ? 7.415 -0.309 1.888 1.00 90.81 81 ARG A O 1
ATOM 711 N N . VAL A 1 82 ? 6.921 -0.497 -0.294 1.00 89.88 82 VAL A N 1
ATOM 712 C CA . VAL A 1 82 ? 5.655 0.247 -0.213 1.00 89.88 82 VAL A CA 1
ATOM 713 C C . VAL A 1 82 ? 4.637 -0.497 0.650 1.00 89.88 82 VAL A C 1
ATOM 715 O O . VAL A 1 82 ? 3.983 0.135 1.477 1.00 89.88 82 VAL A O 1
ATOM 718 N N . LEU A 1 83 ? 4.546 -1.820 0.520 1.00 85.31 83 LEU A N 1
ATOM 719 C CA . LEU A 1 83 ? 3.660 -2.651 1.335 1.00 85.31 83 LEU A CA 1
ATOM 720 C C . LEU A 1 83 ? 4.061 -2.674 2.820 1.00 85.31 83 LEU A C 1
ATOM 722 O O . LEU A 1 83 ? 3.218 -2.805 3.708 1.00 85.31 83 LEU A O 1
ATOM 726 N N . LEU A 1 84 ? 5.348 -2.505 3.121 1.00 82.94 84 LEU A N 1
ATOM 727 C CA . LEU A 1 84 ? 5.830 -2.353 4.492 1.00 82.94 84 LEU A CA 1
ATOM 728 C C . LEU A 1 84 ? 5.560 -0.955 5.063 1.00 82.94 84 LEU A C 1
ATOM 730 O O . LEU A 1 84 ? 5.320 -0.836 6.262 1.00 82.94 84 LEU A O 1
ATOM 734 N N . THR A 1 85 ? 5.622 0.103 4.245 1.00 77.88 85 THR A N 1
ATOM 735 C CA . THR A 1 85 ? 5.618 1.491 4.748 1.00 77.88 85 THR A CA 1
ATOM 736 C C . THR A 1 85 ? 4.311 2.259 4.571 1.00 77.88 85 THR A C 1
ATOM 738 O O . THR A 1 85 ? 4.061 3.181 5.339 1.00 77.88 85 THR A O 1
ATOM 741 N N . GLU A 1 86 ? 3.513 1.960 3.543 1.00 66.62 86 GLU A N 1
ATOM 742 C CA . GLU A 1 86 ? 2.372 2.799 3.129 1.00 66.62 86 GLU A CA 1
ATOM 743 C C . GLU A 1 86 ? 1.012 2.092 3.136 1.00 66.62 86 GLU A C 1
ATOM 745 O O . GLU A 1 86 ? -0.014 2.756 2.992 1.00 66.62 86 GLU A O 1
ATOM 750 N N . THR A 1 87 ? 0.966 0.780 3.366 1.00 57.69 87 THR A N 1
ATOM 751 C CA . THR A 1 87 ? -0.277 0.057 3.692 1.00 57.69 87 THR A CA 1
ATOM 752 C C . THR A 1 87 ? -0.533 0.038 5.196 1.00 57.69 87 THR A C 1
ATOM 754 O O . THR A 1 87 ? -0.790 -1.010 5.775 1.00 57.69 87 THR A O 1
ATOM 757 N N . THR A 1 88 ? -0.477 1.208 5.832 1.00 55.75 88 THR A N 1
ATOM 758 C CA . THR A 1 88 ? -1.450 1.516 6.882 1.00 55.75 88 THR A CA 1
ATOM 759 C C . THR A 1 88 ? -2.710 1.918 6.140 1.00 55.75 88 THR A C 1
ATOM 761 O O . THR A 1 88 ? -2.830 3.036 5.629 1.00 55.75 88 THR A O 1
ATOM 764 N N . ALA A 1 89 ? -3.605 0.956 5.934 1.00 61.75 89 ALA A N 1
ATOM 765 C CA . ALA A 1 89 ? -4.836 1.234 5.223 1.00 61.75 89 ALA A CA 1
ATOM 766 C C . ALA A 1 89 ? -5.567 2.378 5.954 1.00 61.75 89 ALA A C 1
ATOM 768 O O . ALA A 1 89 ? -5.630 2.396 7.184 1.00 61.75 89 ALA A O 1
ATOM 769 N N . VAL A 1 90 ? -6.029 3.395 5.209 1.00 67.88 90 VAL A N 1
ATOM 770 C CA . VAL A 1 90 ? -6.704 4.554 5.813 1.00 67.88 90 VAL A CA 1
ATOM 771 C C . VAL A 1 90 ? -7.889 4.021 6.597 1.00 67.88 90 VAL A C 1
ATOM 773 O O . VAL A 1 90 ? -8.826 3.481 6.006 1.00 67.88 90 VAL A O 1
ATOM 776 N N . LEU A 1 91 ? -7.802 4.140 7.918 1.00 80.50 91 LEU A N 1
ATOM 777 C CA . LEU A 1 91 ? -8.822 3.640 8.816 1.00 80.50 91 LEU A CA 1
ATOM 778 C C . LEU A 1 91 ? -10.168 4.286 8.464 1.00 80.50 91 LEU A C 1
ATOM 780 O O . LEU A 1 91 ? -10.232 5.507 8.303 1.00 80.50 91 LEU A O 1
ATOM 784 N N . PRO A 1 92 ? -11.259 3.503 8.386 1.00 85.94 92 PRO A N 1
ATOM 785 C CA . PRO A 1 92 ? -12.602 4.037 8.176 1.00 85.94 92 PRO A CA 1
ATOM 786 C C . PRO A 1 92 ? -13.160 4.733 9.433 1.00 85.94 92 PRO A C 1
ATOM 788 O O . PRO A 1 92 ? -14.328 5.119 9.454 1.00 85.94 92 PRO A O 1
ATOM 791 N N . ILE A 1 93 ? -12.337 4.874 10.476 1.00 89.75 93 ILE A N 1
ATOM 792 C CA . ILE A 1 93 ? -12.641 5.515 11.751 1.00 89.75 93 ILE A CA 1
ATOM 793 C C . ILE A 1 93 ? -11.569 6.545 12.102 1.00 89.75 93 ILE A C 1
ATOM 795 O O . ILE A 1 93 ? -10.410 6.457 11.693 1.00 89.75 93 ILE A O 1
ATOM 799 N N . THR A 1 94 ? -11.959 7.503 12.924 1.00 91.50 94 THR A N 1
ATOM 800 C CA . THR A 1 94 ? -11.108 8.545 13.488 1.00 91.50 94 THR A CA 1
ATOM 801 C C . THR A 1 94 ? -11.129 8.479 15.012 1.00 91.50 94 THR A C 1
ATOM 803 O O . THR A 1 94 ? -11.933 7.771 15.618 1.00 91.50 94 THR A O 1
ATOM 806 N N . GLY A 1 95 ? -10.278 9.273 15.669 1.00 87.81 95 GLY A N 1
ATOM 807 C CA . GLY A 1 95 ? -10.328 9.402 17.127 1.00 87.81 95 GLY A CA 1
ATOM 808 C C . GLY A 1 95 ? -11.685 9.897 17.639 1.00 87.81 95 GLY A C 1
ATOM 809 O O . GLY A 1 95 ? -12.064 9.560 18.752 1.00 87.81 95 GLY A O 1
ATOM 810 N N . LYS A 1 96 ? -12.442 10.643 16.822 1.00 92.12 96 LYS A N 1
ATOM 811 C CA . LYS A 1 96 ? -13.794 11.083 17.175 1.00 92.12 96 LYS A CA 1
ATOM 812 C C . LYS A 1 96 ? -14.768 9.909 17.257 1.00 92.12 96 LYS A C 1
ATOM 814 O O . LYS A 1 96 ? -15.495 9.822 18.236 1.00 92.12 96 LYS A O 1
ATOM 819 N N . ASP A 1 97 ? -14.712 8.991 16.295 1.00 92.69 97 ASP A N 1
ATOM 820 C CA . ASP A 1 97 ? -15.544 7.782 16.302 1.00 92.69 97 ASP A CA 1
ATOM 821 C C . ASP A 1 97 ? -15.248 6.912 17.529 1.00 92.69 97 ASP A C 1
ATOM 823 O O . ASP A 1 97 ? -16.162 6.421 18.174 1.00 92.69 97 ASP A O 1
ATOM 827 N N . ILE A 1 98 ? -13.972 6.786 17.907 1.00 93.25 98 ILE A N 1
ATOM 828 C CA . ILE A 1 98 ? -13.566 6.066 19.122 1.00 93.25 98 ILE A CA 1
ATOM 829 C C . ILE A 1 98 ? -14.096 6.746 20.393 1.00 93.25 98 ILE A C 1
ATOM 831 O O . ILE A 1 98 ? -14.582 6.068 21.295 1.00 93.2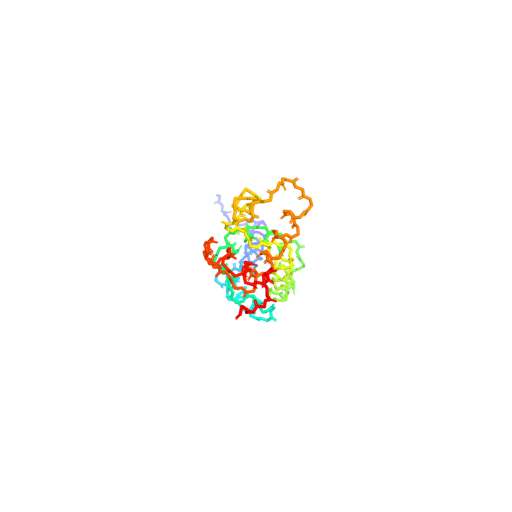5 98 ILE A O 1
ATOM 835 N N . MET A 1 99 ? -13.997 8.075 20.488 1.00 91.88 99 MET A N 1
ATOM 836 C CA . MET A 1 99 ? -14.515 8.813 21.646 1.00 91.88 99 MET A CA 1
ATOM 837 C C . MET A 1 99 ? -16.034 8.666 21.777 1.00 91.88 99 MET A C 1
ATOM 839 O O . MET A 1 99 ? -16.519 8.475 22.886 1.00 91.88 99 MET A O 1
ATOM 843 N N . GLU A 1 100 ? -16.763 8.717 20.660 1.00 93.69 100 GLU A N 1
ATOM 844 C CA . GLU A 1 100 ? -18.221 8.549 20.627 1.00 93.69 100 GLU A CA 1
ATOM 845 C C . GLU A 1 100 ? -18.649 7.106 20.948 1.00 93.69 100 GLU A C 1
ATOM 847 O O . GLU A 1 100 ? -19.579 6.910 21.725 1.00 93.69 100 GLU A O 1
ATOM 852 N N . GLU A 1 101 ? -17.960 6.094 20.408 1.00 91.69 101 GLU A N 1
ATOM 853 C CA . GLU A 1 101 ? -18.352 4.683 20.556 1.00 91.69 101 GLU A CA 1
ATOM 854 C C . GLU A 1 101 ? -18.027 4.094 21.941 1.00 91.69 101 GLU A C 1
ATOM 856 O O . GLU A 1 101 ? -18.735 3.206 22.427 1.00 91.69 101 GLU A O 1
ATOM 861 N N . PHE A 1 102 ? -16.946 4.564 22.574 1.00 89.56 102 PHE A N 1
ATOM 862 C CA . PHE A 1 102 ? -16.458 4.063 23.867 1.00 89.56 102 PHE A CA 1
ATOM 863 C C . PHE A 1 102 ? -16.685 5.040 25.033 1.00 89.56 102 PHE A C 1
ATOM 865 O O . PHE A 1 102 ? -16.271 4.735 26.150 1.00 89.56 102 PHE A O 1
ATOM 872 N N . ASP A 1 103 ? -17.317 6.193 24.783 1.00 92.00 103 ASP A N 1
ATOM 873 C CA . ASP A 1 103 ? -17.550 7.276 25.755 1.00 92.00 103 ASP A CA 1
ATOM 874 C C . ASP A 1 103 ? -16.272 7.684 26.519 1.00 92.00 103 ASP A C 1
ATOM 876 O O . ASP A 1 103 ? -16.245 7.830 27.743 1.00 92.00 103 ASP A O 1
ATOM 880 N N . ILE A 1 104 ? -15.158 7.825 25.786 1.00 91.00 104 ILE A N 1
ATOM 881 C CA . ILE A 1 104 ? -13.858 8.196 26.360 1.00 91.00 104 ILE A CA 1
ATOM 882 C C . ILE A 1 104 ? -13.471 9.633 26.026 1.00 91.00 104 ILE A C 1
ATOM 884 O O . ILE A 1 104 ? -13.683 10.134 24.925 1.00 91.00 104 ILE A O 1
ATOM 888 N N . SER A 1 105 ? -12.829 10.295 26.988 1.00 89.50 105 SER A N 1
ATOM 889 C CA . SER A 1 105 ? -12.257 11.626 26.781 1.00 89.50 105 SER A CA 1
ATOM 890 C C . SER A 1 105 ? -10.981 11.580 25.923 1.00 89.50 105 SER A C 1
ATOM 892 O O . SER A 1 105 ? -10.290 10.556 25.901 1.00 89.50 105 SER A O 1
ATOM 894 N N . PRO A 1 106 ? -10.614 12.693 25.257 1.00 92.00 106 PRO A N 1
ATOM 895 C CA . PRO A 1 106 ? -9.377 12.781 24.488 1.00 92.00 106 PRO A CA 1
ATOM 896 C C . PRO A 1 106 ? -8.154 12.428 25.344 1.00 92.00 106 PRO A C 1
ATOM 898 O O . PRO A 1 106 ? -7.960 12.984 26.425 1.00 92.00 106 PRO A O 1
ATOM 901 N N . GLY A 1 107 ? -7.301 11.528 24.853 1.00 87.44 107 GLY A N 1
ATOM 902 C CA . GLY A 1 107 ? -6.097 11.115 25.569 1.00 87.44 107 GLY A CA 1
ATOM 903 C C . GLY A 1 107 ? -5.377 9.930 24.920 1.00 87.44 107 GLY A C 1
ATOM 904 O O . GLY A 1 107 ? -5.818 9.441 23.878 1.00 87.44 107 GLY A O 1
ATOM 905 N N . PRO A 1 108 ? -4.286 9.437 25.539 1.00 87.88 108 PRO A N 1
ATOM 906 C CA . PRO A 1 108 ? -3.468 8.339 25.008 1.00 87.88 108 PRO A CA 1
ATOM 907 C C . PRO A 1 108 ? -4.273 7.082 24.654 1.00 87.88 108 PRO A C 1
ATOM 909 O O . PRO A 1 108 ? -3.987 6.429 23.653 1.00 87.88 108 PRO A O 1
ATOM 912 N N . ARG A 1 109 ? -5.344 6.805 25.411 1.00 86.75 109 ARG A N 1
ATOM 913 C CA . ARG A 1 109 ? -6.235 5.660 25.193 1.00 86.75 109 ARG A CA 1
ATOM 914 C C . ARG A 1 109 ? -6.908 5.658 23.818 1.00 86.75 109 ARG A C 1
ATOM 916 O O . ARG A 1 109 ? -7.095 4.594 23.239 1.00 86.75 109 ARG A O 1
ATOM 923 N N . VAL A 1 110 ? -7.230 6.833 23.270 1.00 89.19 110 VAL A N 1
ATOM 924 C CA . VAL A 1 110 ? -7.770 6.952 21.904 1.00 89.19 110 VAL A CA 1
ATOM 925 C C . VAL A 1 110 ? -6.733 6.464 20.887 1.00 89.19 110 VAL A C 1
ATOM 927 O O . VAL A 1 110 ? -7.076 5.750 19.951 1.00 89.19 110 VAL A O 1
ATOM 930 N N . GLY A 1 111 ? -5.457 6.809 21.090 1.00 85.12 111 GLY A N 1
ATOM 931 C CA . GLY A 1 111 ? -4.355 6.367 20.234 1.00 85.12 111 GLY A CA 1
ATOM 932 C C . GLY A 1 111 ? -4.129 4.855 20.290 1.00 85.12 111 GLY A C 1
ATOM 933 O O . GLY A 1 111 ? -3.962 4.233 19.245 1.00 85.12 111 GLY A O 1
ATOM 934 N N . GLU A 1 112 ? -4.187 4.260 21.483 1.00 87.56 112 GLU A N 1
ATOM 935 C CA . GLU A 1 112 ? -4.094 2.802 21.665 1.00 87.56 112 GLU A CA 1
ATOM 936 C C . GLU A 1 112 ? -5.211 2.062 20.915 1.00 87.56 112 GLU A C 1
ATOM 938 O O . GLU A 1 112 ? -4.947 1.096 20.202 1.00 87.56 112 GLU A O 1
ATOM 943 N N . LEU A 1 113 ? -6.454 2.542 21.024 1.00 89.12 113 LEU A N 1
ATOM 944 C CA . LEU A 1 113 ? -7.603 1.948 20.336 1.00 89.12 113 LEU A CA 1
ATOM 945 C C . LEU A 1 113 ? -7.522 2.113 18.816 1.00 89.12 113 LEU A C 1
ATOM 947 O O . LEU A 1 113 ? -7.858 1.189 18.084 1.00 89.12 113 LEU A O 1
ATOM 951 N N . LEU A 1 114 ? -7.027 3.253 18.326 1.00 88.00 114 LEU A N 1
ATOM 952 C CA . LEU A 1 114 ? -6.777 3.444 16.896 1.00 88.00 114 LEU A CA 1
ATOM 953 C C . LEU A 1 114 ? -5.681 2.509 16.370 1.00 88.00 114 LEU A C 1
ATOM 955 O O . LEU A 1 114 ? -5.786 2.033 15.243 1.00 88.00 114 LEU A O 1
ATOM 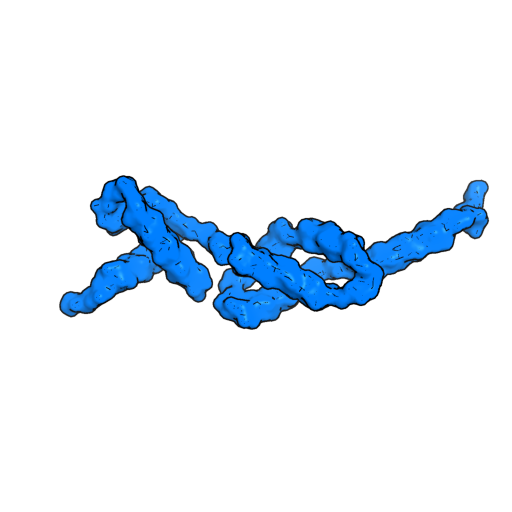959 N N . GLN A 1 115 ? -4.648 2.216 17.165 1.00 85.06 115 GLN A N 1
ATOM 960 C CA . GLN A 1 115 ? -3.624 1.234 16.793 1.00 85.06 115 GLN A CA 1
ATOM 961 C C . GLN A 1 115 ? -4.185 -0.191 16.743 1.00 85.06 115 GLN A C 1
ATOM 963 O O . GLN A 1 115 ? -3.869 -0.933 15.817 1.00 85.06 115 GLN A O 1
ATOM 968 N N . GLN A 1 116 ? -5.044 -0.565 17.693 1.00 87.44 116 GLN A N 1
ATOM 969 C CA . GLN A 1 116 ? -5.739 -1.856 17.661 1.00 87.44 116 GLN A CA 1
ATOM 970 C C . GLN A 1 116 ? -6.672 -1.952 16.451 1.00 87.44 116 GLN A C 1
ATOM 972 O O . GLN A 1 116 ? -6.609 -2.918 15.698 1.00 87.44 116 GLN A O 1
ATOM 977 N N . ALA A 1 117 ? -7.451 -0.902 16.184 1.00 88.38 117 ALA A N 1
ATOM 978 C CA . ALA A 1 117 ? -8.292 -0.830 14.996 1.00 88.38 117 ALA A CA 1
ATOM 979 C C . ALA A 1 117 ? -7.475 -0.958 13.704 1.00 88.38 117 ALA A C 1
ATOM 981 O O . ALA A 1 117 ? -7.913 -1.630 12.775 1.00 88.38 117 ALA A O 1
ATOM 982 N N . ALA A 1 118 ? -6.281 -0.355 13.645 1.00 84.00 118 ALA A N 1
ATOM 983 C CA . ALA A 1 118 ? -5.371 -0.516 12.512 1.00 84.00 118 ALA A CA 1
ATOM 984 C C . ALA A 1 118 ? -4.966 -1.979 12.322 1.00 84.00 118 ALA A C 1
ATOM 986 O O . ALA A 1 118 ? -5.035 -2.470 11.205 1.00 84.00 118 ALA A O 1
ATOM 987 N N . ALA A 1 119 ? -4.624 -2.694 13.397 1.00 83.44 119 ALA A N 1
ATOM 988 C CA . ALA A 1 119 ? -4.263 -4.107 13.318 1.00 83.44 119 ALA A CA 1
ATOM 989 C C . ALA A 1 119 ? -5.430 -4.996 12.842 1.00 83.44 119 ALA A C 1
ATOM 991 O O . ALA A 1 119 ? -5.233 -5.850 11.977 1.00 83.44 119 ALA A O 1
ATOM 992 N N . ILE A 1 120 ? -6.647 -4.770 13.353 1.00 85.50 120 ILE A N 1
ATOM 993 C CA . ILE A 1 120 ? -7.860 -5.485 12.914 1.00 85.50 120 ILE A CA 1
ATOM 994 C C . ILE A 1 120 ? -8.124 -5.220 11.426 1.00 85.50 120 ILE A C 1
ATOM 996 O O . ILE A 1 120 ? -8.362 -6.142 10.643 1.00 85.50 120 ILE A O 1
ATOM 1000 N N . TYR A 1 121 ? -8.061 -3.949 11.031 1.00 85.56 121 TYR A N 1
ATOM 1001 C CA . TYR A 1 121 ? -8.343 -3.517 9.670 1.00 85.56 121 TYR A CA 1
ATOM 1002 C C . TYR A 1 121 ? -7.276 -3.993 8.676 1.00 85.56 121 TYR A C 1
ATOM 1004 O O . TYR A 1 121 ? -7.625 -4.416 7.577 1.00 85.56 121 TYR A O 1
ATOM 1012 N N . ASP A 1 122 ? -6.001 -3.998 9.070 1.00 78.25 122 ASP A N 1
ATOM 1013 C CA . ASP A 1 122 ? -4.899 -4.543 8.272 1.00 78.25 122 ASP A CA 1
ATOM 1014 C C . ASP A 1 122 ? -5.029 -6.066 8.095 1.00 78.25 122 ASP A C 1
ATOM 1016 O O . ASP A 1 122 ? -4.658 -6.594 7.050 1.00 78.25 122 ASP A O 1
ATOM 1020 N N . ALA A 1 123 ? -5.577 -6.795 9.073 1.00 79.44 123 ALA A N 1
ATOM 1021 C CA . ALA A 1 123 ? -5.843 -8.225 8.915 1.00 79.44 123 ALA A CA 1
ATOM 1022 C C . ALA A 1 123 ? -7.013 -8.485 7.951 1.00 79.44 123 ALA A C 1
ATOM 1024 O O . ALA A 1 123 ? -6.954 -9.393 7.118 1.00 79.44 123 ALA A O 1
ATOM 1025 N N . LYS A 1 124 ? -8.089 -7.695 8.055 1.00 80.75 124 LYS A N 1
ATOM 1026 C CA . LYS A 1 124 ? -9.271 -7.823 7.199 1.00 80.75 124 LYS A CA 1
ATOM 1027 C C . LYS A 1 124 ? -9.996 -6.480 7.044 1.00 80.75 124 LYS A C 1
ATOM 1029 O O . LYS A 1 124 ? -10.820 -6.142 7.898 1.00 80.75 124 LYS A O 1
ATOM 1034 N N . PRO A 1 125 ? -9.790 -5.754 5.927 1.00 83.12 125 PRO A N 1
ATOM 1035 C CA . PRO A 1 125 ? -10.488 -4.499 5.695 1.00 83.12 125 PRO A CA 1
ATOM 1036 C C . PRO A 1 125 ? -12.007 -4.670 5.700 1.00 83.12 125 PRO A C 1
ATOM 1038 O O . PRO A 1 125 ? -12.560 -5.568 5.060 1.00 83.12 125 PRO A O 1
ATOM 1041 N N . CYS A 1 126 ? -12.689 -3.800 6.435 1.00 84.50 126 CYS A N 1
ATOM 1042 C CA . CYS A 1 126 ? -14.126 -3.860 6.675 1.00 84.50 126 CYS A CA 1
ATOM 1043 C C . CYS A 1 126 ? -14.753 -2.454 6.737 1.00 84.50 126 CYS A C 1
ATOM 1045 O O . CYS A 1 126 ? -14.071 -1.437 6.621 1.00 84.50 126 CYS A O 1
ATOM 1047 N N . SER A 1 127 ? -16.078 -2.358 6.848 1.00 89.62 127 SER A N 1
ATOM 1048 C CA . SER A 1 127 ? -16.729 -1.051 6.996 1.00 89.62 127 SER A CA 1
ATOM 1049 C C . SER A 1 127 ? -16.438 -0.440 8.372 1.00 89.62 127 SER A C 1
ATOM 1051 O O . SER A 1 127 ? -16.057 -1.144 9.306 1.00 89.62 127 SER A O 1
ATOM 1053 N N . ARG A 1 128 ? -16.675 0.872 8.508 1.00 90.25 128 ARG A N 1
ATOM 1054 C CA . ARG A 1 128 ? -16.601 1.608 9.783 1.00 90.25 128 ARG A CA 1
ATOM 1055 C C . ARG A 1 128 ? -17.288 0.857 10.926 1.00 90.25 128 ARG A C 1
ATOM 1057 O O . ARG A 1 128 ? -16.662 0.604 11.948 1.00 90.25 128 ARG A O 1
ATOM 1064 N N . ASP A 1 129 ? -18.547 0.484 10.724 1.00 91.19 129 ASP A N 1
ATOM 1065 C CA . ASP A 1 129 ? -19.369 -0.118 11.776 1.00 91.19 129 ASP A CA 1
ATOM 1066 C C . ASP A 1 129 ? -18.864 -1.523 12.137 1.00 91.19 129 ASP A C 1
ATOM 1068 O O . ASP A 1 129 ? -18.722 -1.850 13.310 1.00 91.19 129 ASP A O 1
ATOM 1072 N N . THR A 1 130 ? -18.472 -2.326 11.138 1.00 91.50 130 THR A N 1
ATOM 1073 C CA . THR A 1 130 ? -17.875 -3.649 11.383 1.00 91.50 130 THR A CA 1
ATOM 1074 C C . THR A 1 130 ? -16.553 -3.552 12.140 1.00 91.50 130 THR A C 1
ATOM 1076 O O . THR A 1 130 ? -16.282 -4.389 12.998 1.00 91.50 130 THR A O 1
ATOM 1079 N N . LEU A 1 131 ? -15.735 -2.539 11.847 1.00 91.19 131 LEU A N 1
ATOM 1080 C CA . LEU A 1 131 ? -14.470 -2.327 12.540 1.00 91.19 131 LEU A CA 1
ATOM 1081 C C . LEU A 1 131 ? -14.685 -1.947 14.009 1.00 91.19 131 LEU A C 1
ATOM 1083 O O . LEU A 1 131 ? -14.004 -2.482 14.880 1.00 91.19 131 LEU A O 1
ATOM 1087 N N . LEU A 1 132 ? -15.637 -1.050 14.289 1.00 92.44 132 LEU A N 1
ATOM 1088 C CA . LEU A 1 132 ? -15.986 -0.653 15.656 1.00 92.44 132 LEU A CA 1
ATOM 1089 C C . LEU A 1 132 ? -16.555 -1.828 16.459 1.00 92.44 132 LEU A C 1
ATOM 1091 O O . LEU A 1 132 ? -16.161 -2.020 17.609 1.00 92.44 132 LEU A O 1
ATOM 1095 N N . ASP A 1 133 ? -17.406 -2.654 15.846 1.00 92.06 133 ASP A N 1
ATOM 1096 C CA . ASP A 1 133 ? -17.940 -3.862 16.482 1.00 92.06 133 ASP A CA 1
ATOM 1097 C C . ASP A 1 133 ? -16.838 -4.881 16.804 1.00 92.06 133 ASP A C 1
ATOM 1099 O O . ASP A 1 133 ? -16.805 -5.430 17.907 1.00 92.06 133 ASP A O 1
ATOM 1103 N N . GLN A 1 134 ? -15.903 -5.115 15.878 1.00 90.50 134 GLN A N 1
ATOM 1104 C CA . GLN A 1 134 ? -14.763 -6.012 16.104 1.00 90.50 134 GLN A CA 1
ATOM 1105 C C . GLN A 1 134 ? -13.829 -5.483 17.195 1.00 90.50 134 GLN A C 1
ATOM 1107 O O . GLN A 1 134 ? -13.446 -6.230 18.094 1.00 90.50 134 GLN A O 1
ATOM 1112 N N . LEU A 1 135 ? -13.523 -4.184 17.168 1.00 91.69 135 LEU A N 1
ATOM 1113 C CA . LEU A 1 135 ? -12.711 -3.536 18.194 1.00 91.69 135 LEU A CA 1
ATOM 1114 C C . LEU A 1 135 ? -13.382 -3.620 19.568 1.00 91.69 135 LEU A C 1
ATOM 1116 O O . LEU A 1 135 ? -12.728 -3.904 20.568 1.00 91.69 135 LEU A O 1
ATOM 1120 N N . ARG A 1 136 ? -14.704 -3.428 19.629 1.00 90.38 136 ARG A N 1
ATOM 1121 C CA . ARG A 1 136 ? -15.483 -3.599 20.858 1.00 90.38 136 ARG A CA 1
ATOM 1122 C C . ARG A 1 136 ? -15.365 -5.027 21.389 1.00 90.38 136 ARG A C 1
ATOM 1124 O O . ARG A 1 136 ? -15.177 -5.194 22.590 1.00 90.38 136 ARG A O 1
ATOM 1131 N N . GLN A 1 137 ? -15.457 -6.037 20.525 1.00 88.06 137 GLN A N 1
ATOM 1132 C CA . GLN A 1 137 ? -15.313 -7.441 20.925 1.00 88.06 137 GLN A CA 1
ATOM 1133 C C . GLN A 1 137 ? -13.911 -7.765 21.457 1.00 88.06 137 GLN A C 1
ATOM 1135 O O . GLN A 1 137 ? -13.805 -8.481 22.451 1.00 88.06 137 GLN A O 1
ATOM 1140 N N . GLU A 1 138 ? -12.850 -7.219 20.857 1.00 85.62 138 GLU A N 1
ATOM 1141 C CA . GLU A 1 138 ? -11.480 -7.388 21.364 1.00 85.62 138 GLU A CA 1
ATOM 1142 C C . GLU A 1 138 ? -11.261 -6.688 22.710 1.00 85.62 138 GLU A C 1
ATOM 1144 O O . GLU A 1 138 ? -10.689 -7.271 23.631 1.00 85.62 138 GLU A O 1
ATOM 1149 N N . VAL A 1 139 ? -11.741 -5.450 22.855 1.00 83.00 139 VAL A N 1
ATOM 1150 C CA . VAL A 1 139 ? -11.559 -4.653 24.079 1.00 83.00 139 VAL A CA 1
ATOM 1151 C C . VAL A 1 139 ? -12.387 -5.202 25.245 1.00 83.00 139 VAL A C 1
ATOM 1153 O O . VAL A 1 139 ? -11.952 -5.125 26.394 1.00 83.00 139 VAL A O 1
ATOM 1156 N N . LEU A 1 140 ? -13.571 -5.754 24.963 1.00 69.06 140 LEU A N 1
ATOM 1157 C CA . LEU A 1 140 ? -14.496 -6.297 25.963 1.00 69.06 140 LEU A CA 1
ATOM 1158 C C . LEU A 1 140 ? -14.374 -7.811 26.165 1.00 69.06 140 LEU A C 1
ATOM 1160 O O . LEU A 1 140 ? -15.238 -8.375 26.828 1.00 69.06 140 LEU A O 1
ATOM 1164 N N . GLY A 1 141 ? -13.361 -8.476 25.606 1.00 56.31 141 GLY A N 1
ATOM 1165 C CA . GLY A 1 141 ? -13.263 -9.936 25.554 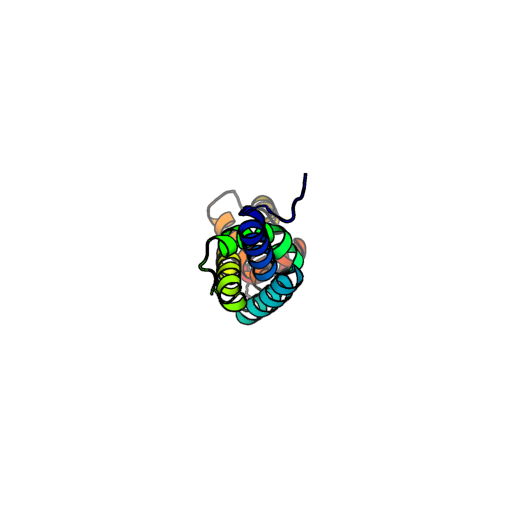1.00 56.31 141 GLY A CA 1
ATOM 1166 C C . GLY A 1 141 ? -13.431 -10.673 26.894 1.00 56.31 141 GLY A C 1
ATOM 1167 O O . GLY A 1 141 ? -12.441 -10.997 27.538 1.00 56.31 141 GLY A O 1
ATOM 1168 N N . LEU A 1 142 ? -14.682 -10.981 27.258 1.00 38.41 142 LEU A N 1
ATOM 1169 C CA . LEU A 1 142 ? -15.225 -12.197 27.876 1.00 38.41 142 LEU A CA 1
ATOM 1170 C C . LEU A 1 142 ? -16.771 -12.165 27.734 1.00 38.41 142 LEU A C 1
ATOM 1172 O O . LEU A 1 142 ? -17.370 -11.091 27.812 1.00 38.41 142 LEU A O 1
ATOM 1176 N N . PRO A 1 143 ? -17.428 -13.321 27.515 1.00 43.25 143 PRO A N 1
ATOM 1177 C CA . PRO A 1 143 ? -18.885 -13.422 27.481 1.00 43.25 143 PRO A CA 1
ATOM 1178 C C . PRO A 1 143 ? -19.475 -13.074 28.855 1.00 43.25 143 PRO A C 1
ATOM 1180 O O . PRO A 1 143 ? -18.858 -13.365 29.883 1.00 43.25 143 PRO A O 1
ATOM 1183 N N . GLN A 1 144 ? -20.668 -12.473 28.863 1.00 38.62 144 GLN A N 1
ATOM 1184 C CA . GLN A 1 144 ? -21.542 -12.549 30.039 1.00 38.62 144 GLN A CA 1
ATOM 1185 C C . GLN A 1 144 ? -21.960 -13.999 30.289 1.00 38.62 144 GLN A C 1
ATOM 1187 O O . GLN A 1 144 ? -22.187 -14.721 29.288 1.00 38.62 144 GLN A O 1
#

Sequence (144 aa):
RSIEQDESREEICREWRFRVKRYHPPHAFDDLIAEVATDMGREHVDPVRLRTRFHEKWSQQLDTLRPDYEFEIEARKLIERVLLTETTAVLPITGKDIMEEFDISPGPRVGELLQQAAAIYDAKPCSRDTLLDQLRQEVLGLPQ

Radius of gyration: 23.5 Å; chains: 1; bounding box: 47×31×76 Å

Foldseek 3Di:
DDPVPDPCPVVVVVVVVLVVLLDDDLVVQLVLLCVLCVVVLQNVDRSNVVCVVCVVVLSVVSVPDDSPDDCSVSSNVVSNVCCVPPPLPDQLDDLVNVCVLVVDDDDVVSVVLVVVLSVVCSNPNDHPVVSSVVSCCVVVPDDD

Secondary structure (DSSP, 8-state):
--GGG-THHHHHHHHHHHHHHH---HHHHHHHHHHHHHHTT-TT--HHHHHHHHHHHHHHHHHTS-TT--HHHHHHHHHHHHHHHT-----S--HHHHHHHHT--SSHHHHHHHHHHHHHHHHS---HHHHHHHHHHHHT-S--

pLDDT: mean 82.75, std 12.51, range [38.41, 95.81]

Organism: NCBI:txid412755